Protein AF-A0AAV6SYP4-F1 (afdb_monomer_lite)

Radius of gyration: 22.15 Å; chains: 1; bounding box: 66×35×60 Å

InterPro domains:
  IPR018499 Tetraspanin/Peripherin [PF00335] (20-122)
  IPR018499 Tetraspanin/Peripherin [PTHR19282] (22-118)

pLDDT: mean 73.22, std 14.95, range [44.72, 94.5]

Sequence (131 aa):
MDRQQNLNRTETFSFVNPWIRYFLFFFSFLFWVFSLLIVA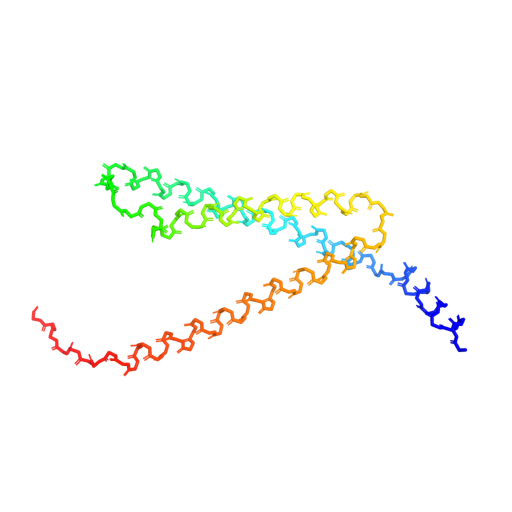IGVYAKVQKATDTVRDTFLIDPAVILIVVGVVMFFITFCGCIGALRENIHLLKTFSISLTLVFLTQLAIAILGFFYSDQVSTSLPSSPCSS

Secondary structure (DSSP, 8-state):
-HHHHHHHHHHHHHT--HHHHHHHHHHHHHHHHHHHHHHHHHHHHHHHHTTT--SS-TTT-HHHHHHHHHHHHHHHHHHHHHHHHS--HHHHHHHHHHHHHHHHHHHHHHHHHHHHHHHHHHTS-------

Organism: Solea senegalensis (NCBI:txid28829)

Foldseek 3Di:
DPVVVVVVVVVCVVPPPVVVLVVLLVVLVVQLVVLVVQLVVLVVVCVVVVPPDPDDCCPPPVSNVSNVVSVVSNVVSVVLNVLSVPPDPVSSVVSVVVVVVVVVVVVVCVVVVVVVVVVVVVVDPDPDDDD

Structure (mmCIF, N/CA/C/O backbone):
data_AF-A0AAV6SYP4-F1
#
_entry.id   AF-A0AAV6SYP4-F1
#
loop_
_atom_site.group_PDB
_atom_site.id
_atom_site.type_symbol
_atom_site.label_atom_id
_atom_site.label_alt_id
_atom_site.label_comp_id
_atom_site.label_asym_id
_atom_site.label_entity_id
_atom_site.label_seq_id
_atom_site.pdbx_PDB_ins_code
_atom_site.Cartn_x
_atom_site.Cartn_y
_atom_site.Cartn_z
_atom_site.occupancy
_atom_site.B_iso_or_equiv
_atom_site.auth_seq_id
_atom_site.auth_comp_id
_atom_site.auth_asym_id
_atom_site.auth_atom_id
_atom_site.pdbx_PDB_model_num
ATOM 1 N N . MET A 1 1 ? -24.487 -10.597 31.787 1.00 54.09 1 MET A N 1
ATOM 2 C CA . MET A 1 1 ? -23.138 -9.996 31.639 1.00 54.09 1 MET A CA 1
ATOM 3 C C . MET A 1 1 ? -22.984 -9.202 30.333 1.00 54.09 1 MET A C 1
ATOM 5 O O . MET A 1 1 ? -22.005 -8.489 30.171 1.00 54.09 1 MET A O 1
ATOM 9 N N . ASP A 1 2 ? -23.999 -9.182 29.466 1.00 52.94 2 ASP A N 1
ATOM 10 C CA . ASP A 1 2 ? -23.955 -8.589 28.119 1.00 52.94 2 ASP A CA 1
ATOM 11 C C . ASP A 1 2 ? -24.049 -7.052 28.058 1.00 52.94 2 ASP A C 1
ATOM 13 O O . ASP A 1 2 ? -23.574 -6.437 27.103 1.00 52.94 2 ASP A O 1
ATOM 17 N N . ARG A 1 3 ? -24.608 -6.390 29.087 1.00 54.66 3 ARG A N 1
ATOM 18 C CA . ARG A 1 3 ? -24.709 -4.914 29.117 1.00 54.66 3 ARG A CA 1
ATOM 19 C C . ARG A 1 3 ? -23.371 -4.200 29.366 1.00 54.66 3 ARG A C 1
ATOM 21 O O . ARG A 1 3 ? -23.193 -3.090 28.877 1.00 54.66 3 ARG A O 1
ATOM 28 N N . GLN A 1 4 ? -22.413 -4.831 30.051 1.00 51.03 4 GLN A N 1
ATOM 29 C CA . GLN A 1 4 ? -21.090 -4.239 30.322 1.00 51.03 4 GLN A CA 1
ATOM 30 C C . GLN A 1 4 ? -20.147 -4.305 29.106 1.00 51.03 4 GLN A C 1
ATOM 32 O O . GLN A 1 4 ? -19.435 -3.341 28.836 1.00 51.03 4 GLN A O 1
ATOM 37 N N . GLN A 1 5 ? -20.204 -5.374 28.301 1.00 5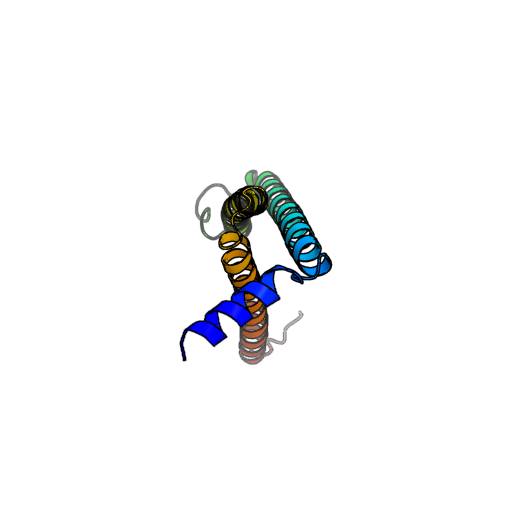6.28 5 GLN A N 1
ATOM 38 C CA . GLN A 1 5 ? -19.453 -5.463 27.036 1.00 56.28 5 GLN A CA 1
ATOM 39 C C . GLN A 1 5 ? -19.924 -4.451 25.982 1.00 56.28 5 GLN A C 1
ATOM 41 O O . GLN A 1 5 ? -19.133 -4.032 25.138 1.00 56.28 5 GLN A O 1
ATOM 46 N N . ASN A 1 6 ? -21.199 -4.055 26.023 1.00 51.16 6 ASN A N 1
ATOM 47 C CA . ASN A 1 6 ? -21.739 -3.051 25.109 1.00 51.16 6 ASN A CA 1
ATOM 48 C C . ASN A 1 6 ? -21.324 -1.627 25.515 1.00 51.16 6 ASN A C 1
ATOM 50 O O . ASN A 1 6 ? -20.891 -0.866 24.659 1.00 51.16 6 ASN A O 1
ATOM 54 N N . LEU A 1 7 ? -21.344 -1.300 26.814 1.00 56.59 7 LEU A N 1
ATOM 55 C CA . LEU A 1 7 ? -20.924 0.017 27.317 1.00 56.59 7 LEU A CA 1
ATOM 56 C C . LEU A 1 7 ? -19.435 0.306 27.052 1.00 56.59 7 LEU A C 1
ATOM 58 O O . LEU A 1 7 ? -19.088 1.397 26.613 1.00 56.59 7 LEU A O 1
ATOM 62 N N . ASN A 1 8 ? -18.568 -0.699 27.223 1.00 51.69 8 ASN A N 1
ATOM 63 C CA . ASN A 1 8 ? -17.127 -0.573 26.967 1.00 51.69 8 ASN A CA 1
ATOM 64 C C . ASN A 1 8 ? -16.821 -0.395 25.464 1.00 51.69 8 ASN A C 1
ATOM 66 O O . ASN A 1 8 ? -15.897 0.316 25.064 1.00 51.69 8 ASN A O 1
ATOM 70 N N . ARG A 1 9 ? -17.659 -0.990 24.600 1.00 55.03 9 ARG A N 1
ATOM 71 C CA . ARG A 1 9 ? -17.606 -0.760 23.156 1.00 55.03 9 ARG A CA 1
ATOM 72 C C . ARG A 1 9 ? -18.071 0.654 22.809 1.00 55.03 9 ARG A C 1
ATOM 74 O O . ARG A 1 9 ? -17.490 1.215 21.907 1.00 55.03 9 ARG A O 1
ATOM 81 N N . THR A 1 10 ? -19.031 1.263 23.497 1.00 51.50 10 THR A N 1
ATOM 82 C CA . THR A 1 10 ? -19.493 2.627 23.166 1.00 51.50 10 THR A CA 1
ATOM 83 C C . THR A 1 10 ? -18.551 3.724 23.691 1.00 51.50 10 THR A C 1
ATOM 85 O O . THR A 1 10 ? -18.337 4.717 23.000 1.00 51.50 10 THR A O 1
ATOM 88 N N . GLU A 1 11 ? -17.889 3.515 24.834 1.00 46.97 11 GLU A N 1
ATOM 89 C CA . GLU A 1 11 ? -16.893 4.452 25.399 1.00 46.97 11 GLU A CA 1
ATOM 90 C C . GLU A 1 11 ? -15.569 4.477 24.605 1.00 46.97 11 GLU A C 1
ATOM 92 O O . GLU A 1 11 ? -14.969 5.535 24.421 1.00 46.97 11 GLU A O 1
AT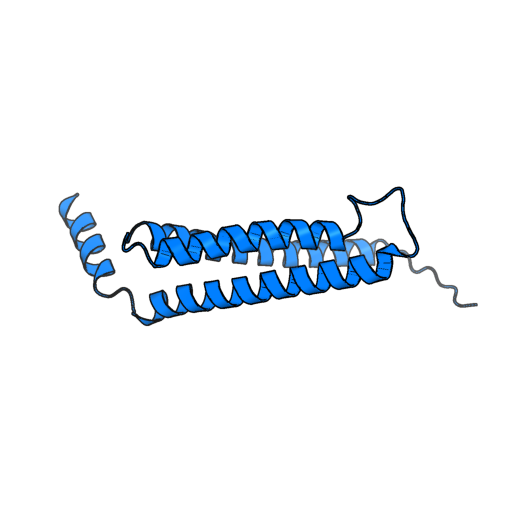OM 97 N N . THR A 1 12 ? -15.155 3.348 24.010 1.00 55.41 12 THR A N 1
ATOM 98 C CA . THR A 1 12 ? -13.966 3.301 23.130 1.00 55.41 12 THR A CA 1
ATOM 99 C C . THR A 1 12 ? -14.164 4.109 21.833 1.00 55.41 12 THR A C 1
ATOM 101 O O . THR A 1 12 ? -13.194 4.557 21.226 1.00 55.41 12 THR A O 1
ATOM 104 N N . PHE A 1 13 ? -15.409 4.329 21.389 1.00 52.66 13 PHE A N 1
ATOM 105 C CA . PHE A 1 13 ? -15.702 5.029 20.129 1.00 52.66 13 PHE A CA 1
ATOM 106 C C . PHE A 1 13 ? -15.691 6.561 20.246 1.00 52.66 13 PHE A C 1
ATOM 108 O O . PHE A 1 13 ? -15.518 7.233 19.228 1.00 52.66 13 PHE A O 1
ATOM 115 N N . SER A 1 14 ? -15.810 7.115 21.458 1.00 49.03 14 SER A N 1
ATOM 116 C CA . SER A 1 14 ? -15.804 8.569 21.689 1.00 49.03 14 SER A CA 1
ATOM 117 C C . SER A 1 14 ? -14.404 9.144 21.967 1.00 49.03 14 SER A C 1
ATOM 119 O O . SER A 1 14 ? -14.205 10.348 21.832 1.00 49.03 14 SER A O 1
ATOM 121 N N . PHE A 1 15 ? -13.419 8.288 22.273 1.00 46.47 15 PHE A N 1
ATOM 122 C CA . PHE A 1 15 ? -11.987 8.615 22.376 1.00 46.47 15 PHE A CA 1
ATOM 123 C C . PHE A 1 15 ? -11.165 7.781 21.379 1.00 46.47 15 PHE A C 1
ATOM 125 O O . PHE A 1 15 ? -10.060 7.328 21.670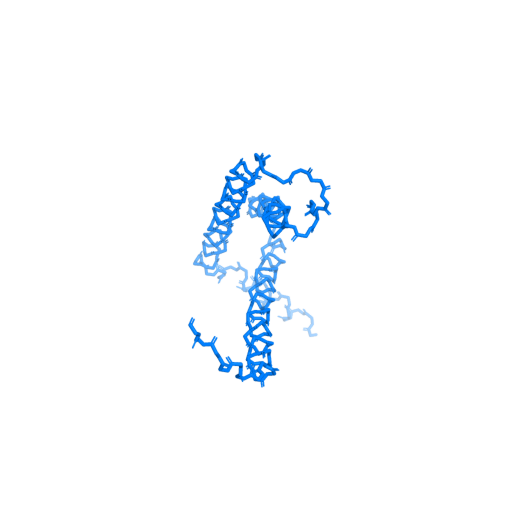 1.00 46.47 15 PHE A O 1
ATOM 132 N N . VAL A 1 16 ? -11.679 7.529 20.169 1.00 55.62 16 VAL A N 1
ATOM 133 C CA . VAL A 1 16 ? -10.779 7.080 19.097 1.00 55.62 16 VAL A CA 1
ATOM 134 C C . VAL A 1 16 ? -9.898 8.277 18.788 1.00 55.62 16 VAL A C 1
ATOM 136 O O . VAL A 1 16 ? -10.324 9.193 18.087 1.00 55.62 16 VAL A O 1
ATOM 139 N N . ASN A 1 17 ? -8.719 8.288 19.411 1.00 59.88 17 ASN A N 1
ATOM 140 C CA . ASN A 1 17 ? -7.752 9.373 19.399 1.00 59.88 17 ASN A CA 1
ATOM 141 C C . ASN A 1 17 ? -7.731 9.992 17.989 1.00 59.88 17 ASN A C 1
ATOM 143 O O . ASN A 1 17 ? -7.483 9.246 17.035 1.00 59.88 17 ASN A O 1
ATOM 147 N N . PRO A 1 18 ? -8.023 11.293 17.803 1.00 67.56 18 PRO A N 1
ATOM 148 C CA . PRO A 1 18 ? -8.086 11.905 16.470 1.00 67.56 18 PRO A CA 1
ATOM 149 C C . PRO A 1 18 ? -6.822 11.615 15.644 1.00 67.56 18 PRO A C 1
ATOM 151 O O . PRO A 1 18 ? -6.891 11.414 14.434 1.00 67.56 18 PRO A O 1
ATOM 154 N N . TRP A 1 19 ? -5.699 11.439 16.342 1.00 70.62 19 TRP A N 1
ATOM 155 C CA . TRP A 1 19 ? -4.438 10.897 15.851 1.00 70.62 19 TRP A CA 1
ATOM 156 C C . TRP A 1 19 ? -4.552 9.592 15.057 1.00 70.62 19 TRP A C 1
ATOM 158 O O . TRP A 1 19 ? -3.990 9.512 13.976 1.00 70.62 19 TRP A O 1
ATOM 168 N N . ILE A 1 20 ? -5.275 8.579 15.538 1.00 73.25 20 ILE A N 1
ATOM 169 C CA . ILE A 1 20 ? -5.398 7.269 14.875 1.00 73.25 20 ILE A CA 1
ATOM 170 C C . ILE A 1 20 ? -6.179 7.408 13.569 1.00 73.25 20 ILE A C 1
ATOM 172 O O . ILE A 1 20 ? -5.771 6.874 12.541 1.00 73.25 20 ILE A O 1
ATOM 176 N N . ARG A 1 21 ? -7.284 8.165 13.587 1.00 71.25 21 ARG A N 1
ATOM 177 C CA . ARG A 1 21 ? -8.072 8.454 12.378 1.00 71.25 21 ARG A CA 1
ATOM 178 C C . ARG A 1 21 ? -7.232 9.196 11.336 1.00 71.25 21 ARG A C 1
ATOM 180 O O . ARG A 1 21 ? -7.252 8.825 10.165 1.00 71.25 21 ARG A O 1
ATOM 187 N N . TYR A 1 22 ? -6.456 10.187 11.776 1.00 76.31 22 TYR A N 1
ATOM 188 C CA . TYR A 1 22 ? -5.554 10.950 10.916 1.00 76.31 22 TYR A CA 1
ATOM 189 C C . TYR A 1 22 ? -4.406 10.089 10.365 1.00 76.31 22 TYR A C 1
ATOM 191 O O . TYR A 1 22 ? -4.126 10.141 9.172 1.00 76.31 22 TYR A O 1
ATOM 199 N N . PHE A 1 23 ? -3.800 9.233 11.195 1.00 81.88 23 PHE A N 1
ATOM 200 C CA . PHE A 1 23 ? -2.762 8.283 10.782 1.00 81.88 23 PHE A CA 1
ATOM 201 C C . PHE A 1 23 ? -3.268 7.295 9.727 1.00 81.88 23 PHE A C 1
ATOM 203 O O . PHE A 1 23 ? -2.569 7.062 8.749 1.00 81.88 23 PHE A O 1
ATOM 210 N N . LEU A 1 24 ? -4.476 6.739 9.883 1.00 77.06 24 LEU A N 1
ATOM 211 C CA . LEU A 1 24 ? -5.065 5.813 8.904 1.00 77.06 24 LEU A CA 1
ATOM 212 C C . LEU A 1 24 ? -5.304 6.492 7.550 1.00 77.06 24 LEU A C 1
ATOM 214 O O . LEU A 1 24 ? -5.008 5.910 6.505 1.00 77.06 24 LEU A O 1
ATOM 218 N N . PHE A 1 25 ? -5.797 7.733 7.562 1.00 79.06 25 PHE A N 1
ATOM 219 C CA . PHE A 1 25 ? -5.973 8.522 6.344 1.00 79.06 25 PHE A CA 1
ATOM 220 C C . PHE A 1 25 ? -4.625 8.846 5.685 1.00 79.06 25 PHE A C 1
ATOM 222 O O . PHE A 1 25 ? -4.440 8.614 4.491 1.00 79.06 25 PHE A O 1
ATOM 229 N N . PHE A 1 26 ? -3.652 9.297 6.477 1.00 86.62 26 PHE A N 1
ATOM 230 C CA . PHE A 1 26 ? -2.307 9.618 6.012 1.00 86.62 26 PHE A CA 1
ATOM 231 C C . PHE A 1 26 ? -1.580 8.400 5.428 1.00 86.62 26 PHE A C 1
ATOM 233 O O . PHE A 1 26 ? -0.999 8.485 4.349 1.00 86.62 26 PHE A O 1
ATOM 240 N N . PHE A 1 27 ? -1.657 7.243 6.088 1.00 84.81 27 PHE A N 1
ATOM 241 C CA . PHE A 1 27 ? -1.021 6.013 5.616 1.00 84.81 27 PHE A CA 1
ATOM 242 C C . PHE A 1 27 ? -1.676 5.489 4.330 1.00 84.81 27 PHE A C 1
ATOM 244 O O . PHE A 1 27 ? -0.975 5.040 3.426 1.00 84.81 27 PHE A O 1
ATOM 251 N N . SER A 1 28 ? -3.004 5.615 4.201 1.00 84.06 28 SER A N 1
ATOM 252 C CA . SER A 1 28 ? -3.715 5.310 2.947 1.00 84.06 28 SER A CA 1
ATOM 253 C C . SER A 1 28 ? -3.236 6.189 1.804 1.00 84.06 28 SER A C 1
ATOM 255 O O . SER A 1 28 ? -2.977 5.702 0.708 1.00 84.06 28 SER A O 1
ATOM 257 N N . PHE A 1 29 ? -3.084 7.488 2.064 1.00 85.94 29 PHE A N 1
ATOM 258 C CA . PHE A 1 29 ? -2.610 8.439 1.070 1.00 85.94 29 PHE A CA 1
ATOM 259 C C . PHE A 1 29 ? -1.161 8.160 0.656 1.00 85.94 29 PHE A C 1
ATOM 261 O O . PHE A 1 29 ? -0.849 8.145 -0.532 1.00 85.94 29 PHE A O 1
ATOM 268 N N . LEU A 1 30 ? -0.279 7.863 1.613 1.00 89.88 30 LEU A N 1
ATOM 269 C CA . LEU A 1 30 ? 1.097 7.461 1.316 1.00 89.88 30 LEU A CA 1
ATOM 270 C C . LEU A 1 30 ? 1.150 6.193 0.466 1.00 89.88 30 LEU A C 1
ATOM 272 O O . LEU A 1 30 ? 1.878 6.151 -0.524 1.00 89.88 30 LEU A O 1
ATOM 276 N N . PHE A 1 31 ? 0.373 5.170 0.825 1.00 86.12 31 PHE A N 1
ATOM 277 C CA . PHE A 1 31 ? 0.338 3.912 0.085 1.00 86.12 31 PHE A CA 1
ATOM 278 C C . PHE A 1 31 ? -0.233 4.089 -1.330 1.00 86.12 31 PHE A C 1
ATOM 280 O O . PHE A 1 31 ? 0.235 3.458 -2.280 1.00 86.12 31 PHE A O 1
ATOM 287 N N . TRP A 1 32 ? -1.187 5.007 -1.497 1.00 89.50 32 TRP A N 1
ATOM 288 C CA . TRP A 1 32 ? -1.710 5.417 -2.797 1.00 89.50 32 TRP A CA 1
ATOM 289 C C . TRP A 1 32 ? -0.626 6.052 -3.679 1.00 89.50 32 TRP A C 1
ATOM 291 O O . TRP A 1 32 ? -0.442 5.632 -4.824 1.00 89.50 32 TRP A O 1
ATOM 301 N N . VAL A 1 33 ? 0.144 7.002 -3.130 1.00 92.94 33 VAL A N 1
ATOM 302 C CA . VAL A 1 33 ? 1.275 7.644 -3.825 1.00 92.94 33 VAL A CA 1
ATOM 303 C C . VAL A 1 33 ? 2.358 6.621 -4.172 1.00 92.94 33 VAL A C 1
ATOM 305 O O . VAL A 1 33 ? 2.840 6.607 -5.303 1.00 92.94 33 VAL A O 1
ATOM 308 N N . PHE A 1 34 ? 2.702 5.722 -3.245 1.00 92.00 34 PHE A N 1
ATOM 309 C CA . PHE A 1 34 ? 3.663 4.642 -3.490 1.00 92.00 34 PHE A CA 1
ATOM 310 C C . PHE A 1 34 ? 3.201 3.695 -4.602 1.00 92.00 34 PHE A C 1
ATOM 312 O O . PHE A 1 34 ? 3.994 3.333 -5.468 1.00 92.00 34 PHE A O 1
ATOM 319 N N . SER A 1 35 ? 1.918 3.324 -4.611 1.00 89.44 35 SER A N 1
ATOM 320 C CA . SER A 1 35 ? 1.346 2.461 -5.650 1.00 89.44 35 SER A CA 1
ATOM 321 C C . SER A 1 35 ? 1.398 3.133 -7.023 1.00 89.44 35 SER A C 1
ATOM 323 O O . SER A 1 35 ? 1.823 2.506 -7.991 1.00 89.44 35 SER A O 1
ATOM 325 N N . LEU A 1 36 ? 1.050 4.423 -7.112 1.00 92.25 36 LEU A N 1
ATOM 326 C CA . LEU A 1 36 ? 1.191 5.202 -8.347 1.00 92.25 36 LEU A CA 1
ATOM 327 C C . LEU A 1 36 ? 2.644 5.280 -8.815 1.00 92.25 36 LEU A C 1
ATOM 329 O O . LEU A 1 36 ? 2.911 5.109 -10.003 1.00 92.25 36 LEU A O 1
ATOM 333 N N . LEU A 1 37 ? 3.578 5.505 -7.890 1.00 94.06 37 LEU A N 1
ATOM 334 C CA . LEU A 1 37 ? 5.001 5.575 -8.199 1.00 94.06 37 LEU A CA 1
ATOM 335 C C . LEU A 1 37 ? 5.515 4.242 -8.762 1.00 94.06 37 LEU A C 1
ATOM 337 O O . LEU A 1 37 ? 6.189 4.237 -9.789 1.00 94.06 37 LEU A O 1
ATOM 341 N N . ILE A 1 38 ? 5.154 3.112 -8.146 1.00 89.94 38 ILE A N 1
ATOM 342 C CA . ILE A 1 38 ? 5.540 1.773 -8.621 1.00 89.94 38 ILE A CA 1
ATOM 343 C C . ILE A 1 38 ? 4.957 1.493 -10.009 1.00 89.94 38 ILE A C 1
ATOM 345 O O . ILE A 1 38 ? 5.681 1.014 -10.880 1.00 89.94 38 ILE A O 1
ATOM 349 N N . VAL A 1 39 ? 3.682 1.821 -10.249 1.00 90.31 39 VAL A N 1
ATOM 350 C CA . VAL A 1 39 ? 3.061 1.656 -11.574 1.00 90.31 39 VAL A CA 1
ATOM 351 C C . VAL A 1 39 ? 3.761 2.535 -12.610 1.00 90.31 39 VAL A C 1
ATOM 353 O O . VAL A 1 39 ? 4.072 2.051 -13.696 1.00 90.31 39 VAL A O 1
ATOM 356 N N . ALA A 1 40 ? 4.067 3.792 -12.281 1.00 92.12 40 ALA A N 1
ATOM 357 C CA . ALA A 1 40 ? 4.766 4.706 -13.180 1.00 92.12 40 ALA A CA 1
ATOM 358 C C . ALA A 1 40 ? 6.165 4.190 -13.549 1.00 92.12 40 ALA A C 1
ATOM 360 O O . ALA A 1 40 ? 6.512 4.158 -14.730 1.00 92.12 40 ALA A O 1
ATOM 361 N N . ILE A 1 41 ? 6.941 3.721 -12.565 1.00 90.75 41 ILE A N 1
ATOM 362 C CA . ILE A 1 41 ? 8.268 3.127 -12.793 1.00 90.75 41 ILE A CA 1
ATOM 363 C C . ILE A 1 41 ? 8.147 1.838 -13.610 1.00 90.75 41 ILE A C 1
ATOM 365 O O . ILE A 1 41 ? 8.913 1.635 -14.549 1.00 90.75 41 ILE A O 1
ATOM 369 N N . GLY A 1 42 ? 7.170 0.984 -13.294 1.00 88.00 42 GLY A N 1
ATOM 370 C CA . GLY A 1 42 ? 6.913 -0.255 -14.023 1.00 88.00 42 GLY A CA 1
ATOM 371 C C . GLY A 1 42 ? 6.603 0.011 -15.492 1.00 88.00 42 GLY A C 1
ATOM 372 O O . GLY A 1 42 ? 7.236 -0.572 -16.369 1.00 88.00 42 GLY A O 1
ATOM 373 N N . VAL A 1 43 ? 5.691 0.946 -15.775 1.00 87.44 43 VAL A N 1
ATOM 374 C CA . VAL A 1 43 ? 5.352 1.358 -17.145 1.00 87.44 43 VAL A CA 1
ATOM 375 C C . VAL A 1 43 ? 6.566 1.965 -17.843 1.00 87.44 43 VAL A C 1
ATOM 377 O O . VAL A 1 43 ? 6.853 1.585 -18.975 1.00 87.44 43 VAL A O 1
ATOM 380 N N . TYR A 1 44 ? 7.318 2.843 -17.176 1.00 88.31 44 TYR A N 1
ATOM 381 C CA . TYR A 1 44 ? 8.528 3.451 -17.735 1.00 88.31 44 TYR A CA 1
ATOM 382 C C . TYR A 1 44 ? 9.580 2.400 -18.124 1.00 88.31 44 TYR A C 1
ATOM 384 O O . TYR A 1 44 ? 10.092 2.415 -19.245 1.00 88.31 44 TYR A O 1
ATOM 392 N N . ALA A 1 45 ? 9.844 1.428 -17.246 1.00 84.94 45 ALA A N 1
ATOM 393 C CA . ALA A 1 45 ? 10.758 0.319 -17.515 1.00 84.94 45 ALA A CA 1
ATOM 394 C C . ALA A 1 45 ? 10.269 -0.565 -18.674 1.00 84.94 45 ALA A C 1
ATOM 396 O O . ALA A 1 45 ? 11.059 -0.988 -19.519 1.00 84.94 45 ALA A O 1
ATOM 397 N N . LYS A 1 46 ? 8.956 -0.811 -18.748 1.00 77.31 46 LYS A N 1
ATOM 398 C CA . LYS A 1 46 ? 8.325 -1.609 -19.807 1.00 77.31 46 LYS A CA 1
ATOM 399 C C . LYS A 1 46 ? 8.388 -0.898 -21.158 1.00 77.31 46 LYS A C 1
ATOM 401 O O . LYS A 1 46 ? 8.599 -1.561 -22.164 1.00 77.31 46 LYS A O 1
ATOM 406 N N . VAL A 1 47 ? 8.241 0.429 -21.185 1.00 80.50 47 VAL A N 1
ATOM 407 C CA . VAL A 1 47 ? 8.370 1.253 -22.400 1.00 80.50 47 VAL A CA 1
ATOM 408 C C . VAL A 1 47 ? 9.803 1.234 -22.926 1.00 80.50 47 VAL A C 1
ATOM 410 O O . VAL A 1 47 ? 9.987 1.074 -24.127 1.00 80.50 47 VAL A O 1
ATOM 413 N N . GLN A 1 48 ? 10.814 1.315 -22.054 1.00 77.38 48 GLN A N 1
ATOM 414 C CA . GLN A 1 48 ? 12.211 1.204 -22.489 1.00 77.38 48 GLN A CA 1
ATOM 415 C C . GLN A 1 48 ? 12.565 -0.196 -23.006 1.00 77.38 48 GLN A C 1
ATOM 417 O O . GLN A 1 48 ? 13.245 -0.320 -24.018 1.00 77.38 48 GLN A O 1
ATOM 422 N N . LYS A 1 49 ? 12.080 -1.256 -22.347 1.00 69.06 49 LYS A N 1
ATOM 423 C CA . LYS A 1 49 ? 12.350 -2.648 -22.750 1.00 69.06 49 LYS A CA 1
ATOM 424 C C . LYS A 1 49 ? 11.504 -3.146 -23.927 1.00 69.06 49 LYS A C 1
ATOM 426 O O . LYS A 1 49 ? 11.831 -4.173 -24.517 1.00 69.06 49 LYS A O 1
ATOM 431 N N . ALA A 1 50 ? 10.420 -2.454 -24.284 1.00 62.12 50 ALA A N 1
ATOM 432 C CA . ALA A 1 50 ? 9.517 -2.868 -25.362 1.00 62.12 50 ALA A CA 1
ATOM 433 C C . ALA A 1 50 ? 10.155 -2.839 -26.765 1.00 62.12 50 ALA A C 1
ATOM 435 O O . ALA A 1 50 ? 9.573 -3.410 -27.686 1.00 62.12 50 ALA A O 1
ATOM 436 N N . THR A 1 51 ? 11.329 -2.221 -26.924 1.00 58.12 51 THR A N 1
ATOM 437 C CA . THR A 1 51 ? 12.050 -2.142 -28.202 1.00 58.12 51 THR A CA 1
ATOM 438 C C . THR A 1 51 ? 12.785 -3.439 -28.572 1.00 58.12 51 THR A C 1
ATOM 440 O O . THR A 1 51 ? 12.913 -3.714 -29.761 1.00 58.12 51 THR A O 1
ATOM 443 N N . ASP A 1 52 ? 13.185 -4.287 -27.610 1.00 56.50 52 ASP A N 1
ATOM 444 C CA . ASP A 1 52 ? 14.163 -5.360 -27.893 1.00 56.50 52 ASP A CA 1
ATOM 445 C C . ASP A 1 52 ? 13.663 -6.805 -27.729 1.00 56.50 52 ASP A C 1
ATOM 447 O O . ASP A 1 52 ? 14.271 -7.726 -28.266 1.00 56.50 52 ASP A O 1
ATOM 451 N N . THR A 1 53 ? 12.576 -7.072 -27.001 1.00 53.12 53 THR A N 1
ATOM 452 C CA . THR A 1 53 ? 12.209 -8.466 -26.657 1.00 53.12 53 THR A CA 1
ATOM 453 C C . THR A 1 53 ? 10.710 -8.685 -26.642 1.00 53.12 53 THR A C 1
ATOM 455 O O . THR A 1 53 ? 10.041 -8.843 -25.623 1.00 53.12 53 THR A O 1
ATOM 458 N N . VAL A 1 54 ? 10.164 -8.732 -27.846 1.00 56.09 54 VAL A N 1
ATOM 459 C CA . VAL A 1 54 ? 8.799 -9.162 -28.083 1.00 56.09 54 VAL A CA 1
ATOM 460 C C . VAL A 1 54 ? 8.864 -10.642 -28.463 1.00 56.09 54 VAL A C 1
ATOM 462 O O . VAL A 1 54 ? 9.013 -10.918 -29.649 1.00 56.09 54 VAL A O 1
ATOM 465 N N . ARG A 1 55 ? 8.750 -11.584 -27.505 1.00 51.62 55 ARG A N 1
ATOM 466 C CA . ARG A 1 55 ? 7.797 -12.701 -27.693 1.00 51.62 55 ARG A CA 1
ATOM 467 C C . ARG A 1 55 ? 7.498 -13.681 -26.555 1.00 51.62 55 ARG A C 1
ATOM 469 O O . ARG A 1 55 ? 6.331 -14.035 -26.497 1.00 51.62 55 ARG A O 1
ATOM 476 N N . ASP A 1 56 ? 8.379 -14.061 -25.630 1.00 52.47 56 ASP A N 1
ATOM 477 C CA . ASP A 1 56 ? 8.075 -15.299 -24.860 1.00 52.47 56 ASP A CA 1
ATOM 478 C C . ASP A 1 56 ? 7.885 -15.174 -23.339 1.00 52.47 56 ASP A C 1
ATOM 480 O O . ASP A 1 56 ? 7.515 -16.146 -22.683 1.00 52.47 56 ASP A O 1
ATOM 484 N N . THR A 1 57 ? 8.022 -13.977 -22.758 1.00 56.31 57 THR A N 1
ATOM 485 C CA . THR A 1 57 ? 8.092 -13.846 -21.285 1.00 56.31 57 THR A CA 1
ATOM 486 C C . THR A 1 57 ? 7.217 -12.721 -20.719 1.00 56.31 57 THR A C 1
ATOM 488 O O . THR A 1 57 ? 7.532 -12.112 -19.702 1.00 56.31 57 THR A O 1
ATOM 491 N N . PHE A 1 58 ? 6.074 -12.420 -21.342 1.00 56.44 58 PHE A N 1
ATOM 492 C CA . PHE A 1 58 ? 5.183 -11.346 -20.867 1.00 56.44 58 PHE A CA 1
ATOM 493 C C . PHE A 1 58 ? 4.636 -11.555 -19.442 1.00 56.44 58 PHE A C 1
ATOM 495 O O . PHE A 1 58 ? 4.238 -10.581 -18.810 1.00 56.44 58 PHE A O 1
ATOM 502 N N . LEU A 1 59 ? 4.630 -12.791 -18.929 1.00 52.78 59 LEU A N 1
ATOM 503 C CA . LEU A 1 59 ? 4.147 -13.120 -17.581 1.00 52.78 59 LEU A CA 1
ATOM 504 C C . LEU A 1 59 ? 5.254 -13.310 -16.532 1.00 52.78 59 LEU A C 1
ATOM 506 O O . LEU A 1 59 ? 4.939 -13.327 -15.348 1.00 52.78 59 LEU A O 1
ATOM 510 N N . ILE A 1 60 ? 6.525 -13.432 -16.936 1.00 56.75 60 ILE A N 1
ATOM 511 C CA . ILE A 1 60 ? 7.658 -13.617 -16.002 1.00 56.75 60 ILE A CA 1
ATOM 512 C C . ILE A 1 60 ? 8.510 -12.343 -15.908 1.00 56.75 60 ILE A C 1
ATOM 514 O O . ILE A 1 60 ? 9.415 -12.272 -15.081 1.00 56.75 60 ILE A O 1
ATOM 518 N N . ASP A 1 61 ? 8.227 -11.309 -16.712 1.00 75.00 61 ASP A N 1
ATOM 519 C CA . ASP A 1 61 ? 8.905 -10.029 -16.543 1.00 75.00 61 ASP A CA 1
ATOM 520 C C . ASP A 1 61 ? 8.429 -9.362 -15.235 1.00 75.00 61 ASP A C 1
ATOM 522 O O . ASP A 1 61 ? 7.239 -9.040 -15.091 1.00 75.00 61 ASP A O 1
ATOM 526 N N . PRO A 1 62 ? 9.334 -9.147 -14.263 1.00 75.00 62 PRO A N 1
ATOM 527 C CA . PRO A 1 62 ? 8.975 -8.621 -12.952 1.00 75.00 62 PRO A CA 1
ATOM 528 C C . PRO A 1 62 ? 8.315 -7.239 -13.037 1.00 75.00 62 PRO A C 1
ATOM 530 O O . PRO A 1 62 ? 7.526 -6.900 -12.157 1.00 75.00 62 PRO A O 1
ATOM 533 N N . ALA A 1 63 ? 8.546 -6.458 -14.103 1.00 81.12 63 ALA A N 1
ATOM 534 C CA . ALA A 1 63 ? 7.882 -5.170 -14.276 1.00 81.12 63 ALA A CA 1
ATOM 535 C C . ALA A 1 63 ? 6.384 -5.324 -14.580 1.00 81.12 63 ALA A C 1
ATOM 537 O O . ALA A 1 63 ? 5.586 -4.529 -14.090 1.00 81.12 63 ALA A O 1
ATOM 538 N N . VAL A 1 64 ? 5.966 -6.354 -15.327 1.00 82.50 64 VAL A N 1
ATOM 539 C CA . VAL A 1 64 ? 4.540 -6.593 -15.625 1.00 82.50 64 VAL A CA 1
ATOM 540 C C . VAL A 1 64 ? 3.782 -7.000 -14.364 1.00 82.50 64 VAL A C 1
ATOM 542 O O . VAL A 1 64 ? 2.705 -6.467 -14.098 1.00 82.50 64 VAL A O 1
ATOM 545 N N . ILE A 1 65 ? 4.368 -7.881 -13.549 1.00 84.19 65 ILE A N 1
ATOM 546 C CA . ILE A 1 65 ? 3.789 -8.287 -12.261 1.00 84.19 65 ILE A CA 1
ATOM 547 C C . ILE A 1 65 ? 3.657 -7.067 -11.336 1.00 84.19 65 ILE A C 1
ATOM 549 O O . ILE A 1 65 ? 2.598 -6.861 -10.743 1.00 84.19 65 ILE A O 1
ATOM 553 N N . LEU A 1 66 ? 4.684 -6.209 -11.272 1.00 84.31 66 LEU A N 1
ATOM 554 C CA . LEU A 1 66 ? 4.649 -4.962 -10.499 1.00 84.31 66 LEU A CA 1
ATOM 555 C C . LEU A 1 66 ? 3.553 -3.995 -10.973 1.00 84.31 66 LEU A C 1
ATOM 557 O O . LEU A 1 66 ? 2.879 -3.394 -10.137 1.00 84.31 66 LEU A O 1
ATOM 561 N N . ILE A 1 67 ? 3.326 -3.870 -12.287 1.00 87.19 67 ILE A N 1
ATOM 562 C CA . ILE A 1 67 ? 2.242 -3.038 -12.838 1.00 87.19 67 ILE A CA 1
ATOM 563 C C . ILE A 1 67 ? 0.875 -3.586 -12.413 1.00 87.19 67 ILE A C 1
ATOM 565 O O . ILE A 1 67 ? 0.048 -2.828 -11.908 1.00 87.19 67 ILE A O 1
ATOM 569 N N . VAL A 1 68 ? 0.626 -4.890 -12.586 1.00 88.81 68 VAL A N 1
ATOM 570 C CA . VAL A 1 68 ? -0.674 -5.505 -12.254 1.00 88.81 68 VAL A CA 1
ATOM 571 C C . VAL A 1 68 ? -0.970 -5.384 -10.760 1.00 88.81 68 VAL A C 1
ATOM 573 O O . VAL A 1 68 ? -2.054 -4.935 -10.382 1.00 88.81 68 VAL A O 1
ATOM 576 N N . VAL A 1 69 ? 0.000 -5.722 -9.907 1.00 87.81 69 VAL A N 1
ATOM 577 C CA . VAL A 1 69 ? -0.136 -5.602 -8.447 1.00 87.81 69 VAL A CA 1
ATOM 578 C C . VAL A 1 69 ? -0.370 -4.146 -8.041 1.00 87.81 69 VAL A C 1
ATOM 580 O O . VAL A 1 69 ? -1.256 -3.876 -7.230 1.00 87.81 69 VAL A O 1
ATOM 583 N N . GLY A 1 70 ? 0.367 -3.202 -8.635 1.00 88.31 70 GLY A N 1
ATOM 584 C CA . GLY A 1 70 ? 0.219 -1.774 -8.361 1.00 88.31 70 GLY A CA 1
ATOM 585 C C . GLY A 1 70 ? -1.157 -1.222 -8.744 1.00 88.31 70 GLY A C 1
ATOM 586 O O . GLY A 1 70 ? -1.748 -0.467 -7.973 1.00 88.31 70 GLY A O 1
ATOM 587 N N . VAL A 1 71 ? -1.720 -1.644 -9.881 1.00 90.12 71 VAL A N 1
ATOM 588 C CA . VAL A 1 71 ? -3.072 -1.243 -10.309 1.00 90.12 71 VAL A CA 1
ATOM 589 C C . VAL A 1 71 ? -4.139 -1.794 -9.362 1.00 90.12 71 VAL A C 1
ATOM 591 O O . VAL A 1 71 ? -5.016 -1.048 -8.931 1.00 90.12 71 VAL A O 1
ATOM 594 N N . VAL A 1 72 ? -4.059 -3.070 -8.975 1.00 90.50 72 VAL A N 1
ATOM 595 C CA . VAL A 1 72 ? -5.005 -3.661 -8.008 1.00 90.50 72 VAL A CA 1
ATOM 596 C C . VAL A 1 72 ? -4.925 -2.938 -6.658 1.00 90.50 72 VAL A C 1
ATOM 598 O O . VAL A 1 72 ? -5.955 -2.569 -6.092 1.00 90.50 72 VAL A O 1
ATOM 601 N N . MET A 1 73 ? -3.714 -2.656 -6.170 1.00 88.31 73 MET A N 1
ATOM 602 C CA . MET A 1 73 ? -3.503 -1.912 -4.924 1.00 88.31 73 MET A CA 1
ATOM 603 C C . MET A 1 73 ? -3.997 -0.466 -4.991 1.00 88.31 73 MET A C 1
ATOM 605 O O . MET A 1 73 ? -4.551 0.038 -4.011 1.00 88.31 73 MET A O 1
ATOM 609 N N . PHE A 1 74 ? -3.889 0.188 -6.147 1.00 89.50 74 PHE A N 1
ATOM 610 C CA . PHE A 1 74 ? -4.468 1.509 -6.370 1.00 89.50 74 PHE A CA 1
ATOM 611 C C . PHE A 1 74 ? -5.991 1.498 -6.173 1.00 89.50 74 PHE A C 1
ATOM 613 O O . PHE A 1 74 ? -6.512 2.321 -5.418 1.00 89.50 74 PHE A O 1
ATOM 620 N N . PHE A 1 75 ? -6.701 0.533 -6.771 1.00 89.31 75 PHE A N 1
ATOM 621 C CA . PHE A 1 75 ? -8.155 0.403 -6.610 1.00 89.31 75 PHE A CA 1
ATOM 622 C C . PHE A 1 75 ? -8.567 0.099 -5.168 1.00 89.31 75 PHE A C 1
ATOM 624 O O . PHE A 1 75 ? -9.501 0.719 -4.660 1.00 89.31 75 PHE A O 1
ATOM 631 N N . ILE A 1 76 ? -7.855 -0.803 -4.484 1.00 85.44 76 ILE A N 1
ATOM 632 C CA . ILE A 1 76 ? -8.115 -1.135 -3.072 1.00 85.44 76 ILE A CA 1
ATOM 633 C C . ILE A 1 76 ? -7.972 0.114 -2.196 1.00 85.44 76 ILE A C 1
ATOM 635 O O . ILE A 1 76 ? -8.820 0.380 -1.344 1.00 85.44 76 ILE A O 1
ATOM 639 N N . THR A 1 77 ? -6.936 0.915 -2.443 1.00 84.88 77 THR A N 1
ATOM 640 C CA . THR A 1 77 ? -6.657 2.131 -1.670 1.00 84.88 77 THR A CA 1
ATOM 641 C C . THR A 1 77 ? -7.675 3.228 -1.957 1.00 84.88 77 THR A C 1
ATOM 643 O O . THR A 1 77 ? -8.153 3.878 -1.032 1.00 84.88 77 THR A O 1
ATOM 646 N N . PHE A 1 78 ? -8.089 3.388 -3.216 1.00 83.88 78 PHE A N 1
ATOM 647 C CA . PHE A 1 78 ? -9.140 4.331 -3.598 1.00 83.88 78 PHE A CA 1
ATOM 648 C C . PHE A 1 78 ? -10.497 3.959 -2.978 1.00 83.88 78 PHE A C 1
ATOM 650 O O . PHE A 1 78 ? -11.169 4.812 -2.396 1.00 83.88 78 PHE A O 1
ATOM 657 N N . CYS A 1 79 ? -10.866 2.673 -3.003 1.00 83.19 79 CYS A N 1
ATOM 658 C CA . CYS A 1 79 ? -12.023 2.164 -2.264 1.00 83.19 79 CYS A CA 1
ATOM 659 C C . CYS A 1 79 ? -11.886 2.382 -0.749 1.00 83.19 79 CYS A C 1
ATOM 661 O O . CYS A 1 79 ? -12.875 2.715 -0.098 1.00 83.19 79 CYS A O 1
ATOM 663 N N . GLY A 1 80 ? -10.679 2.253 -0.190 1.00 77.25 80 GLY A N 1
ATOM 664 C CA . GLY A 1 80 ? -10.377 2.567 1.210 1.00 77.25 80 GLY A CA 1
ATOM 665 C C . GLY A 1 80 ? -10.623 4.037 1.561 1.00 77.25 80 GLY A C 1
ATOM 666 O O . GLY A 1 80 ? -11.277 4.324 2.564 1.00 77.25 80 GLY A O 1
ATOM 667 N N . CYS A 1 81 ? -10.200 4.967 0.699 1.00 75.56 81 CYS A N 1
ATOM 668 C CA . CYS A 1 81 ? -10.450 6.403 0.861 1.00 75.56 81 CYS A CA 1
ATOM 669 C C . CYS A 1 81 ? -11.953 6.729 0.826 1.00 75.56 81 CYS A C 1
ATOM 671 O O . CYS A 1 81 ? -12.443 7.476 1.673 1.00 75.56 81 CYS A O 1
ATOM 673 N N . ILE A 1 82 ? -12.707 6.123 -0.100 1.00 77.06 82 ILE A N 1
ATOM 674 C CA . ILE A 1 82 ? -14.174 6.263 -0.167 1.00 77.06 82 ILE A CA 1
ATOM 675 C C . ILE A 1 82 ? -14.835 5.664 1.086 1.00 77.06 82 ILE A C 1
ATOM 677 O O . ILE A 1 82 ? -15.782 6.233 1.633 1.00 77.06 82 ILE A O 1
ATOM 681 N N . GLY A 1 83 ? -14.318 4.536 1.576 1.00 71.00 83 GLY A N 1
ATOM 682 C CA . GLY A 1 83 ? -14.779 3.887 2.802 1.00 71.00 83 GLY A CA 1
ATOM 683 C C . GLY A 1 83 ? -14.527 4.708 4.070 1.00 71.00 83 GLY A C 1
ATOM 684 O O . GLY A 1 83 ? -15.328 4.630 4.996 1.00 71.00 83 GLY A O 1
ATOM 685 N N . ALA A 1 84 ? -13.467 5.522 4.104 1.00 65.69 84 ALA A N 1
ATOM 686 C CA . ALA A 1 84 ? -13.183 6.445 5.205 1.00 65.69 84 ALA A CA 1
ATOM 687 C C . ALA A 1 84 ? -14.119 7.670 5.216 1.00 65.69 84 ALA A C 1
ATOM 689 O O . ALA A 1 84 ? -14.426 8.193 6.285 1.00 65.69 84 ALA A O 1
ATOM 690 N N . LEU A 1 85 ? -14.587 8.104 4.038 1.00 61.69 85 LEU A N 1
ATOM 691 C CA . LEU A 1 85 ? -15.539 9.211 3.864 1.00 61.69 85 LEU A CA 1
ATOM 692 C C . LEU A 1 85 ? -16.979 8.826 4.219 1.00 61.69 85 LEU A C 1
ATOM 694 O O . LEU A 1 85 ? -17.751 9.666 4.679 1.00 61.69 85 LEU A O 1
ATOM 698 N N . ARG A 1 86 ? -17.365 7.561 4.022 1.00 64.81 86 ARG A N 1
ATOM 699 C CA . ARG A 1 86 ? -18.674 7.071 4.459 1.00 64.81 86 ARG A CA 1
ATOM 700 C C . ARG A 1 86 ? -18.591 6.825 5.962 1.00 64.81 86 ARG A C 1
ATOM 702 O O . ARG A 1 86 ? -17.910 5.897 6.374 1.00 64.81 86 ARG A O 1
ATOM 709 N N . GLU A 1 87 ? -19.291 7.636 6.754 1.00 59.25 87 GLU A N 1
ATOM 710 C CA . GLU A 1 87 ? -19.340 7.676 8.232 1.00 59.25 87 GLU A CA 1
ATOM 711 C C . GLU A 1 87 ? -19.854 6.372 8.899 1.00 59.25 87 GLU A C 1
ATOM 713 O O . GLU A 1 87 ? -20.688 6.368 9.796 1.00 59.25 87 GLU A O 1
ATOM 718 N N . ASN A 1 88 ? -19.387 5.208 8.455 1.00 56.47 88 ASN A N 1
ATOM 719 C CA . ASN A 1 88 ? -19.664 3.913 9.043 1.00 56.47 88 ASN A CA 1
ATOM 720 C C . ASN A 1 88 ? -18.432 3.465 9.817 1.00 56.47 88 ASN A C 1
ATOM 722 O O . ASN A 1 88 ? -17.460 2.943 9.281 1.00 56.47 88 ASN A O 1
ATOM 726 N N . ILE A 1 89 ? -18.529 3.616 11.127 1.00 56.25 89 ILE A N 1
ATOM 727 C CA . ILE A 1 89 ? -17.586 3.179 12.161 1.00 56.25 89 ILE A CA 1
ATOM 728 C C . ILE A 1 89 ? -17.144 1.702 12.052 1.00 56.25 89 ILE A C 1
ATOM 730 O O . ILE A 1 89 ? -16.087 1.339 12.567 1.00 56.25 89 ILE A O 1
ATOM 734 N N . HIS A 1 90 ? -17.891 0.861 11.329 1.00 56.62 90 HIS A N 1
ATOM 735 C CA . HIS A 1 90 ? -17.483 -0.503 10.978 1.00 56.62 90 HIS A CA 1
ATOM 736 C C . HIS A 1 90 ? -16.356 -0.569 9.930 1.00 56.62 90 HIS A C 1
ATOM 738 O O . HIS A 1 90 ? -15.513 -1.456 10.032 1.00 56.62 90 HIS A O 1
ATOM 744 N N . LEU A 1 91 ? -16.297 0.360 8.967 1.00 56.41 91 LEU A N 1
ATOM 745 C CA . LEU A 1 91 ? -15.313 0.348 7.871 1.00 56.41 91 LEU A CA 1
ATOM 746 C C . LEU A 1 91 ? -13.897 0.659 8.358 1.00 56.41 91 LEU A C 1
ATOM 748 O O . LEU A 1 91 ? -12.936 0.040 7.912 1.00 56.41 91 LEU 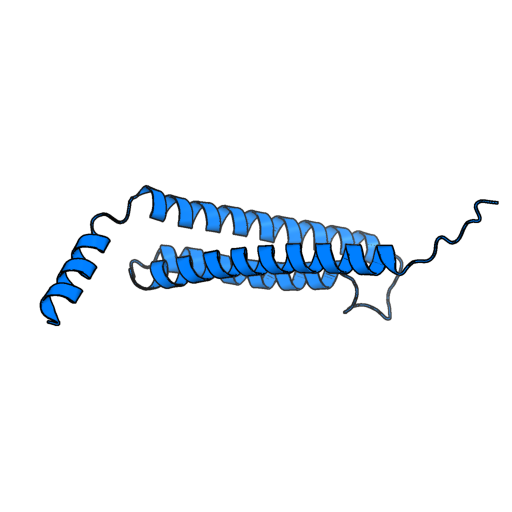A O 1
ATOM 752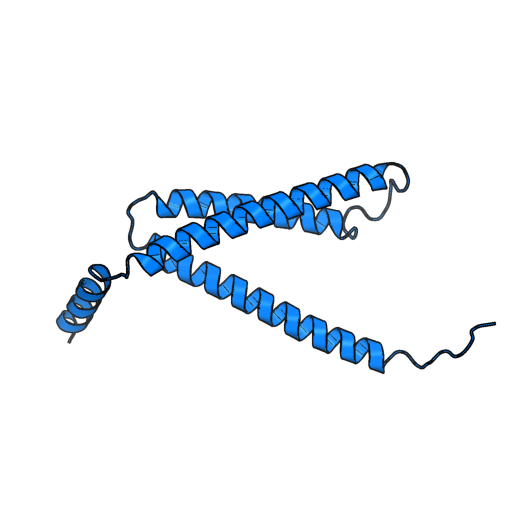 N N . LEU A 1 92 ? -13.765 1.564 9.328 1.00 59.16 92 LEU A N 1
ATOM 753 C CA . LEU A 1 92 ? -12.464 1.927 9.893 1.00 59.16 92 LEU A CA 1
ATOM 754 C C . LEU A 1 92 ? -11.790 0.745 10.610 1.00 59.16 92 LEU A C 1
ATOM 756 O O . LEU A 1 92 ? -10.566 0.617 10.606 1.00 59.16 92 LEU A O 1
ATOM 760 N N . LYS A 1 93 ? -12.598 -0.136 11.215 1.00 63.12 93 LYS A N 1
ATOM 761 C CA . LYS A 1 93 ? -12.115 -1.304 11.953 1.00 63.12 93 LYS A CA 1
ATOM 762 C C . LYS A 1 93 ? -11.569 -2.380 11.016 1.00 63.12 93 LYS A C 1
ATOM 764 O O . LYS A 1 93 ? -10.487 -2.902 11.265 1.00 63.12 93 LYS A O 1
ATOM 769 N N . THR A 1 94 ? -12.276 -2.679 9.930 1.00 71.75 94 THR A N 1
ATOM 770 C CA . THR A 1 94 ? -11.788 -3.588 8.880 1.00 71.75 94 THR A CA 1
ATOM 771 C C . THR A 1 94 ? -10.583 -3.011 8.148 1.00 71.75 94 THR A C 1
ATOM 773 O O . THR A 1 94 ? -9.657 -3.751 7.829 1.00 71.75 94 THR A O 1
ATOM 776 N N . PHE A 1 95 ? -10.547 -1.696 7.937 1.00 71.44 95 PHE A N 1
ATOM 777 C CA . PHE A 1 95 ? -9.431 -1.032 7.273 1.00 71.44 95 PHE A CA 1
ATOM 778 C C . PHE A 1 95 ? -8.126 -1.113 8.078 1.00 71.44 95 PHE A C 1
ATOM 780 O O . PHE A 1 95 ? -7.085 -1.477 7.536 1.00 71.44 95 PHE A O 1
ATOM 787 N N . SER A 1 96 ? -8.202 -0.867 9.390 1.00 74.94 96 SER A N 1
ATOM 788 C CA . SER A 1 96 ? -7.066 -1.037 10.305 1.00 74.94 96 SER A CA 1
ATOM 789 C C . SER A 1 96 ? -6.521 -2.472 10.275 1.00 74.94 96 SER A C 1
ATOM 791 O O . SER A 1 96 ? -5.320 -2.678 10.115 1.00 74.94 96 SER A O 1
ATOM 793 N N . ILE A 1 97 ? -7.413 -3.472 10.307 1.00 80.44 97 ILE A N 1
ATOM 794 C CA . ILE A 1 97 ? -7.027 -4.887 10.189 1.00 80.44 97 ILE A CA 1
ATOM 795 C C . ILE A 1 97 ? -6.342 -5.159 8.844 1.00 80.44 97 ILE A C 1
ATOM 797 O O . ILE A 1 97 ? -5.311 -5.825 8.817 1.00 80.44 97 ILE A O 1
ATOM 801 N N . SER A 1 98 ? -6.871 -4.625 7.739 1.00 81.50 98 SER A N 1
ATOM 802 C CA . SER A 1 98 ? -6.295 -4.818 6.404 1.00 81.50 98 SER A CA 1
ATOM 803 C C . SER A 1 98 ? -4.877 -4.250 6.291 1.00 81.50 98 SER A C 1
ATOM 805 O O . SER A 1 98 ? -4.002 -4.908 5.738 1.00 81.50 98 SER A O 1
ATOM 807 N N . LEU A 1 99 ? -4.626 -3.055 6.832 1.00 77.69 99 LEU A N 1
ATOM 808 C CA . LEU A 1 99 ? -3.301 -2.420 6.844 1.00 77.69 99 LEU A CA 1
ATOM 809 C C . LEU A 1 99 ? -2.290 -3.189 7.688 1.00 77.69 99 LEU A C 1
ATOM 811 O O . LEU A 1 99 ? -1.175 -3.447 7.235 1.00 77.69 99 LEU A O 1
ATOM 815 N N . THR A 1 100 ? -2.685 -3.586 8.900 1.00 83.06 100 THR A N 1
ATOM 816 C CA . THR A 1 100 ? -1.847 -4.428 9.759 1.00 83.06 100 THR A CA 1
ATOM 817 C C . THR A 1 100 ? -1.513 -5.745 9.069 1.00 83.06 100 THR A C 1
ATOM 819 O O . THR A 1 100 ? -0.370 -6.191 9.129 1.00 83.06 100 THR A O 1
ATOM 822 N N . LEU A 1 101 ? -2.478 -6.349 8.375 1.00 86.94 101 LEU A N 1
ATOM 823 C CA . LEU A 1 101 ? -2.272 -7.599 7.654 1.00 86.94 101 LEU A CA 1
ATOM 824 C C . LEU A 1 101 ? -1.292 -7.418 6.489 1.00 86.94 101 LEU A C 1
ATOM 826 O O . LEU A 1 101 ? -0.359 -8.204 6.374 1.00 86.94 101 LEU A O 1
ATOM 830 N N . VAL A 1 102 ? -1.417 -6.349 5.695 1.00 86.19 102 VAL A N 1
ATOM 831 C CA . VAL A 1 102 ? -0.454 -6.032 4.623 1.00 86.19 102 VAL A CA 1
ATOM 832 C C . VAL A 1 102 ? 0.952 -5.816 5.182 1.00 86.19 102 VAL A C 1
ATOM 834 O O . VAL A 1 102 ? 1.905 -6.348 4.622 1.00 86.19 102 VAL A O 1
ATOM 837 N N . PHE A 1 103 ? 1.096 -5.102 6.301 1.00 83.94 103 PHE A N 1
ATOM 838 C CA . PHE A 1 103 ? 2.399 -4.887 6.935 1.00 83.94 103 PHE A CA 1
ATOM 839 C C . PHE A 1 103 ? 3.018 -6.194 7.443 1.00 83.94 103 PHE A C 1
ATOM 841 O O . PHE A 1 103 ? 4.191 -6.460 7.190 1.00 83.94 103 PHE A O 1
ATOM 848 N N . LEU A 1 104 ? 2.229 -7.044 8.106 1.00 91.88 104 LEU A N 1
ATOM 849 C CA . LEU A 1 104 ? 2.688 -8.357 8.564 1.00 91.88 104 LEU A CA 1
ATOM 850 C C . LEU A 1 104 ? 3.076 -9.261 7.394 1.00 91.88 104 LEU A C 1
ATOM 852 O O . LEU A 1 104 ? 4.104 -9.928 7.459 1.00 91.88 104 LEU A O 1
ATOM 856 N N . THR A 1 105 ? 2.295 -9.264 6.313 1.00 89.12 105 THR A N 1
ATOM 857 C CA . THR A 1 105 ? 2.620 -10.020 5.101 1.00 89.12 105 THR A CA 1
ATOM 858 C C . THR A 1 105 ? 3.889 -9.490 4.440 1.00 89.12 105 THR A C 1
ATOM 860 O O . THR A 1 105 ? 4.753 -10.287 4.092 1.00 89.12 105 THR A O 1
ATOM 863 N N . GLN A 1 106 ? 4.056 -8.171 4.311 1.00 85.44 106 GLN A N 1
ATOM 864 C CA . GLN A 1 106 ? 5.282 -7.572 3.774 1.00 85.44 106 GLN A CA 1
ATOM 865 C C . GLN A 1 106 ? 6.504 -7.912 4.631 1.00 85.44 106 GLN A C 1
ATOM 867 O O . GLN A 1 106 ? 7.538 -8.292 4.088 1.00 85.44 106 GLN A O 1
ATOM 872 N N . LEU A 1 107 ? 6.375 -7.843 5.958 1.00 91.19 107 LEU A N 1
ATOM 873 C CA . LEU A 1 107 ? 7.435 -8.221 6.889 1.00 91.19 107 LEU A CA 1
ATOM 874 C C . LEU A 1 107 ? 7.779 -9.712 6.768 1.00 91.19 107 LEU A C 1
ATOM 876 O O . LEU A 1 107 ? 8.951 -10.065 6.690 1.00 91.19 107 LEU A O 1
ATOM 880 N N . ALA A 1 108 ? 6.772 -10.584 6.694 1.00 94.50 108 ALA A N 1
ATOM 881 C CA . ALA A 1 108 ? 6.973 -12.018 6.518 1.00 94.50 108 ALA A CA 1
ATOM 882 C C . ALA A 1 108 ? 7.674 -12.334 5.190 1.00 94.50 108 ALA A C 1
ATOM 884 O O . ALA A 1 108 ? 8.630 -13.104 5.182 1.00 94.50 108 ALA A O 1
ATOM 885 N N . ILE A 1 109 ? 7.252 -11.710 4.085 1.00 91.81 109 ILE A N 1
ATOM 886 C CA . ILE A 1 109 ? 7.900 -11.859 2.774 1.00 91.81 109 ILE A CA 1
ATOM 887 C C . ILE A 1 109 ? 9.348 -11.365 2.831 1.00 91.81 109 ILE A C 1
ATOM 889 O O . ILE A 1 109 ? 10.229 -12.042 2.313 1.00 91.81 109 ILE A O 1
ATOM 893 N N . ALA A 1 110 ? 9.613 -10.225 3.475 1.00 90.50 110 ALA A N 1
ATOM 894 C CA . ALA A 1 110 ? 10.964 -9.685 3.611 1.00 90.50 110 ALA A CA 1
ATOM 895 C C . ALA A 1 110 ? 11.881 -10.636 4.395 1.00 90.50 110 ALA A C 1
ATOM 897 O O . ALA A 1 110 ? 12.998 -10.909 3.961 1.00 90.50 110 ALA A O 1
ATOM 898 N N . ILE A 1 111 ? 11.393 -11.190 5.510 1.00 94.19 111 ILE A N 1
ATOM 899 C CA . ILE A 1 111 ? 12.142 -12.155 6.324 1.00 94.19 111 ILE A CA 1
ATOM 900 C C . ILE A 1 111 ? 12.371 -13.455 5.543 1.00 94.19 111 ILE A C 1
ATOM 902 O O . ILE A 1 111 ? 13.503 -13.919 5.450 1.00 94.19 111 ILE A O 1
ATOM 906 N N . LEU A 1 112 ? 11.324 -14.030 4.943 1.00 91.75 112 LEU A N 1
ATOM 907 C CA . LEU A 1 112 ? 11.429 -15.257 4.147 1.00 91.75 112 LEU A CA 1
ATOM 908 C C . LEU A 1 112 ? 12.367 -15.076 2.949 1.00 91.75 112 LEU A C 1
ATOM 910 O O . LEU A 1 112 ? 13.179 -15.952 2.672 1.00 91.75 112 LEU A O 1
ATOM 914 N N . GLY A 1 113 ? 12.290 -13.932 2.267 1.00 89.81 113 GLY A N 1
ATOM 915 C CA . GLY A 1 113 ? 13.180 -13.577 1.165 1.00 89.81 113 GLY A CA 1
ATOM 916 C C . GLY A 1 113 ? 14.635 -13.443 1.610 1.00 89.81 113 GLY A C 1
ATOM 917 O O . GLY A 1 113 ? 15.525 -13.946 0.925 1.00 89.81 113 GLY A O 1
ATOM 918 N N . PHE A 1 114 ? 14.885 -12.835 2.773 1.00 87.25 114 PHE A N 1
ATOM 919 C CA . PHE A 1 114 ? 16.222 -12.745 3.359 1.00 87.25 114 PHE A CA 1
ATOM 920 C C . PHE A 1 114 ? 16.797 -14.131 3.681 1.00 87.25 114 PHE A C 1
ATOM 922 O O . PHE A 1 114 ? 17.897 -14.450 3.242 1.00 87.25 114 PHE A O 1
ATOM 929 N N . PHE A 1 115 ? 16.026 -14.995 4.348 1.00 89.19 115 PHE A N 1
ATOM 930 C CA . PHE A 1 115 ? 16.447 -16.368 4.653 1.00 89.19 115 PHE A CA 1
ATOM 931 C C . PHE A 1 115 ? 16.666 -17.223 3.405 1.00 89.19 115 PHE A C 1
ATOM 933 O O . PHE A 1 115 ? 17.620 -17.995 3.342 1.00 89.19 115 PHE A O 1
ATOM 940 N N . TYR A 1 116 ? 15.789 -17.107 2.406 1.00 83.62 116 TYR A N 1
ATOM 941 C CA . TYR A 1 116 ? 15.961 -17.845 1.160 1.00 83.62 116 TYR A CA 1
ATOM 942 C C . TYR A 1 116 ? 17.220 -17.380 0.429 1.00 83.62 116 TYR A C 1
ATOM 944 O O . TYR A 1 116 ? 17.967 -18.224 -0.052 1.00 83.62 116 TYR A O 1
ATOM 952 N N . SER A 1 117 ? 17.490 -16.068 0.416 1.00 77.81 117 SER A N 1
ATOM 953 C CA . SER A 1 117 ? 18.716 -15.495 -0.159 1.00 77.81 117 SER A CA 1
ATOM 954 C C . SER A 1 117 ? 19.970 -16.000 0.556 1.00 77.81 117 SER A C 1
ATOM 956 O O . SER A 1 117 ? 20.937 -16.364 -0.101 1.00 77.81 117 SER A O 1
ATOM 958 N N . ASP A 1 118 ? 19.936 -16.106 1.883 1.00 78.50 118 ASP A N 1
ATOM 959 C CA . ASP A 1 118 ? 21.039 -16.659 2.677 1.00 78.50 118 ASP A CA 1
ATOM 960 C C . ASP A 1 118 ? 21.300 -18.145 2.345 1.00 78.50 118 ASP A C 1
ATOM 962 O O . ASP A 1 118 ? 22.436 -18.569 2.111 1.00 78.50 118 ASP A O 1
ATOM 966 N N . GLN A 1 119 ? 20.230 -18.930 2.180 1.00 70.19 119 GLN A N 1
ATOM 967 C CA . GLN A 1 119 ? 20.307 -20.338 1.774 1.00 70.19 119 GLN A CA 1
ATOM 968 C C . GLN A 1 119 ? 20.812 -20.521 0.333 1.00 70.19 119 GLN A C 1
ATOM 970 O O . GLN A 1 119 ? 21.640 -21.406 0.092 1.00 70.19 119 GLN A O 1
ATOM 975 N N . VAL A 1 120 ? 20.371 -19.702 -0.635 1.00 67.81 120 VAL A N 1
ATOM 976 C CA . VAL A 1 120 ? 20.916 -19.777 -2.006 1.00 67.81 120 VAL A CA 1
ATOM 977 C C . VAL A 1 120 ? 22.360 -19.283 -2.084 1.00 67.81 120 VAL A C 1
ATOM 979 O O . VAL A 1 120 ? 23.129 -19.853 -2.850 1.00 67.81 120 VAL A O 1
ATOM 982 N N . SER A 1 121 ? 22.779 -18.320 -1.259 1.00 64.50 121 SER A N 1
ATOM 983 C CA . SER A 1 121 ? 24.188 -17.908 -1.169 1.00 64.50 121 SER A CA 1
ATOM 984 C C . SER A 1 121 ? 25.088 -18.992 -0.573 1.00 64.50 121 SER A C 1
ATOM 986 O O . SER A 1 121 ? 26.219 -19.150 -1.021 1.00 64.50 121 SER A O 1
ATOM 988 N N . THR A 1 122 ? 24.582 -19.782 0.376 1.00 61.22 122 THR A N 1
ATOM 989 C CA . THR A 1 122 ? 25.335 -20.886 1.006 1.00 61.22 122 THR A CA 1
ATOM 990 C C . THR A 1 122 ? 25.420 -22.129 0.109 1.00 61.22 122 THR A C 1
ATOM 992 O O . THR A 1 122 ? 26.310 -22.963 0.266 1.00 61.22 122 THR A O 1
ATOM 995 N N . SER A 1 123 ? 24.517 -22.240 -0.870 1.00 57.47 123 SER A N 1
ATOM 996 C CA . SER A 1 123 ? 24.451 -23.357 -1.824 1.00 57.47 123 SER A CA 1
ATOM 997 C C . SER A 1 123 ? 25.194 -23.093 -3.137 1.00 57.47 123 SER A C 1
ATOM 999 O O . SER A 1 123 ? 25.297 -24.000 -3.962 1.00 57.47 123 SER A O 1
ATOM 1001 N N . LEU A 1 124 ? 25.695 -21.873 -3.357 1.00 55.78 124 LEU A N 1
ATOM 1002 C CA . LEU A 1 124 ? 26.605 -21.577 -4.456 1.00 55.78 124 LEU A CA 1
ATOM 1003 C C . LEU A 1 124 ? 28.021 -21.953 -4.000 1.00 55.78 124 LEU A C 1
ATOM 1005 O O . LEU A 1 124 ? 28.620 -21.193 -3.235 1.00 55.78 124 LEU A O 1
ATOM 1009 N N . PRO A 1 125 ? 28.587 -23.102 -4.426 1.00 54.75 125 PRO A N 1
ATOM 1010 C CA . PRO A 1 125 ? 30.016 -23.304 -4.281 1.00 54.75 125 PRO A CA 1
ATOM 1011 C C . PRO A 1 125 ? 30.699 -22.115 -4.945 1.00 54.75 125 PRO A C 1
ATOM 1013 O O . PRO A 1 125 ? 30.379 -21.750 -6.078 1.00 54.75 125 PRO A O 1
ATOM 1016 N N . SER A 1 126 ? 31.620 -21.501 -4.215 1.00 55.94 126 SER A N 1
ATOM 1017 C CA . SER A 1 126 ? 32.668 -20.676 -4.783 1.00 55.94 126 SER A CA 1
ATOM 1018 C C . SER A 1 126 ? 33.155 -21.323 -6.079 1.00 55.94 126 SER A C 1
ATOM 1020 O O . SER A 1 126 ? 33.857 -22.331 -6.062 1.00 55.94 126 SER A O 1
ATOM 1022 N N . SER A 1 127 ? 32.771 -20.760 -7.219 1.00 44.72 127 SER A N 1
ATOM 1023 C CA . SER A 1 127 ? 33.530 -20.929 -8.443 1.00 44.72 127 SER A CA 1
ATOM 1024 C C . SER A 1 127 ? 34.609 -19.849 -8.415 1.00 44.72 127 SER A C 1
ATOM 1026 O O . SER A 1 127 ? 34.319 -18.699 -8.759 1.00 44.72 127 SER A O 1
ATOM 1028 N N . PRO A 1 128 ? 35.842 -20.152 -7.966 1.00 62.66 128 PRO A N 1
ATOM 1029 C CA . PRO A 1 128 ? 36.972 -19.352 -8.384 1.00 62.66 128 PRO A CA 1
ATOM 1030 C C . PRO A 1 128 ? 37.099 -19.542 -9.897 1.00 62.66 128 PRO A C 1
ATOM 1032 O O . PRO A 1 128 ? 37.156 -20.673 -10.366 1.00 62.66 128 PRO A O 1
ATOM 1035 N N . CYS A 1 129 ? 37.065 -18.444 -10.647 1.00 46.88 129 CYS A N 1
ATOM 1036 C CA . CYS A 1 129 ? 37.900 -18.202 -11.826 1.00 46.88 129 CYS A CA 1
ATOM 1037 C C . CYS A 1 129 ? 37.505 -16.854 -12.440 1.00 46.88 129 CYS A C 1
ATOM 1039 O O . CYS A 1 129 ? 36.748 -16.774 -13.401 1.00 46.88 129 CYS A O 1
ATOM 1041 N N . SER A 1 130 ? 38.063 -15.784 -11.876 1.00 56.78 130 SER A N 1
ATOM 1042 C CA . SER A 1 130 ? 38.533 -14.666 -12.688 1.00 56.78 130 SER A CA 1
ATOM 1043 C C . SER A 1 130 ? 39.773 -15.147 -13.453 1.00 56.78 130 SER A C 1
ATOM 1045 O O . SER A 1 130 ? 40.784 -15.475 -12.827 1.00 56.78 130 SER A O 1
ATOM 1047 N N . SER A 1 131 ? 39.665 -15.254 -14.776 1.00 55.06 131 SER A N 1
ATOM 1048 C CA . SER A 1 131 ? 40.787 -15.213 -15.726 1.00 55.06 131 SER A CA 1
ATOM 1049 C C . SER A 1 131 ? 40.718 -13.886 -16.463 1.00 55.06 131 SER A C 1
ATOM 1051 O O . SER A 1 131 ? 39.573 -13.466 -16.747 1.00 55.06 131 SER A O 1
#